Protein AF-A0A1F6CAI5-F1 (afdb_monomer)

Solvent-accessible surface area (backbone atoms only — not comparable to full-atom values): 6994 Å² total; per-residue (Å²): 135,86,79,76,79,81,73,55,70,71,58,50,54,49,51,54,50,49,53,54,53,66,64,15,57,20,74,94,40,40,41,35,57,65,57,55,15,63,77,67,76,50,54,56,68,58,48,53,52,45,56,50,52,43,43,75,73,68,45,68,63,50,77,36,92,53,90,67,44,22,34,22,21,60,71,47,73,67,50,45,51,52,51,53,54,51,51,52,53,50,50,55,51,51,52,51,51,51,55,48,46,74,74,36,69,59,54,62,55,54,72,67,53,75,75,81,76,77,79,129

Mean predicted aligned error: 7.99 Å

Nearest PDB structures (foldseek):
  8f8u-assembly1_B  TM=8.008E-01  e=7.780E-03  Klebsiella pneumoniae subsp. pneumoniae 1158
  8fi3-assembly1_A  TM=7.985E-01  e=1.617E-02  Klebsiella pneumoniae
  6hk6-assembly2_C  TM=6.442E-01  e=6.982E-02  Homo sapiens
  2r3s-assembly1_B  TM=5.124E-01  e=4.384E-02  Nostoc punctiforme PCC 73102
  2fbh-assembly1_A  TM=3.714E-01  e=1.324E-02  Pseudomonas aeruginosa

Secondary structure (DSSP, 8-state):
--PPPPPPHHHHHHHHHHHHHHT-BSGGG-B-HHHHHHHHT--HHHHHHHHHHHHHTT---EEESSSSPEEEB--SHHHHHHHHHHHHHHHHHHHHHHHHHHHSTHHHHHHTS-------

Radius of gyration: 20.32 Å; Cα contacts (8 Å, |Δi|>4): 102; chains: 1; bounding box: 55×31×60 Å

Foldseek 3Di:
DDDDPDDDPVVVLLVVLLVVQQVQEALVSFDALVRSCVVSVHDSVSNVVSVVVCVVVVFDWDADPDPVHHIGGYPDPVVVVVSVVVVVVVVVVVVVVVVCCVPDCVVVVVVPDDPDPDDD

Organism: Handelsmanbacteria sp. (strain RIFCSPLOWO2_12_FULL_64_10) (NCBI:txid1817868)

pLDDT: mean 87.62, std 14.14, range [44.88, 97.88]

InterPro domains:
  IPR013196 Helix-turn-helix, type 11 [PF08279] (25-71)
  IPR036388 Winged helix-like DNA-binding domain superfamily [G3DSA:1.10.10.10] (2-74)
  IPR036390 Winged helix DNA-binding domain superfamily [SSF46785] (15-72)

Sequence (120 aa):
MKRRPSMPAHEKTRARLEARVLGLKGRGRAMTGKEIAADLGVSLRQVGRAVRALRMKGIPIVSSSAEPRGYWVPRTAGEVRALCAGIQRRIRALSRVRSRCLRSEWLSRAAGQRPLRRKA

Structure (mmCIF, N/CA/C/O backbone):
data_AF-A0A1F6CAI5-F1
#
_entry.id   AF-A0A1F6CAI5-F1
#
loop_
_atom_site.group_PDB
_atom_site.id
_atom_site.type_symbol
_atom_site.label_atom_id
_atom_site.label_alt_id
_atom_site.label_comp_id
_atom_site.label_asym_id
_atom_site.label_entity_id
_atom_site.label_seq_id
_atom_site.pdbx_PDB_ins_code
_atom_site.Cartn_x
_atom_site.Cartn_y
_atom_site.Cartn_z
_atom_site.occupancy
_atom_site.B_iso_or_equiv
_atom_site.auth_seq_id
_atom_site.auth_comp_id
_atom_site.auth_asym_id
_atom_site.auth_atom_id
_atom_site.pdbx_PDB_model_num
ATOM 1 N N . MET A 1 1 ? -5.222 -21.368 35.186 1.00 55.81 1 MET A N 1
ATOM 2 C CA . MET A 1 1 ? -5.289 -20.306 34.148 1.00 55.81 1 MET A CA 1
ATOM 3 C C . MET A 1 1 ? -3.877 -19.904 33.726 1.00 55.81 1 MET A C 1
ATOM 5 O O . MET A 1 1 ? -3.178 -19.280 34.512 1.00 55.81 1 MET A O 1
ATOM 9 N N . LYS A 1 2 ? -3.414 -20.277 32.523 1.00 54.91 2 LYS A N 1
ATOM 10 C CA . LYS A 1 2 ? -2.098 -19.839 32.015 1.00 54.91 2 LYS A CA 1
ATOM 11 C C . LYS A 1 2 ? -2.215 -18.392 31.515 1.00 54.91 2 LYS A C 1
ATOM 13 O O . LYS A 1 2 ? -2.902 -18.146 30.526 1.00 54.91 2 LYS A O 1
ATOM 18 N N . ARG A 1 3 ? -1.585 -17.433 32.205 1.00 55.34 3 ARG A N 1
ATOM 19 C CA . ARG A 1 3 ? -1.458 -16.046 31.722 1.00 55.34 3 ARG A CA 1
ATOM 20 C C . ARG A 1 3 ? -0.705 -16.083 30.387 1.00 55.34 3 ARG A C 1
ATOM 22 O O . ARG A 1 3 ? 0.402 -16.611 30.335 1.00 55.34 3 ARG A O 1
ATOM 29 N N . ARG A 1 4 ? -1.305 -15.575 29.303 1.00 53.25 4 ARG A N 1
ATOM 30 C CA . ARG A 1 4 ? -0.580 -15.407 28.032 1.00 53.25 4 ARG A CA 1
ATOM 31 C C . ARG A 1 4 ? 0.615 -14.474 28.281 1.00 53.25 4 ARG A C 1
ATOM 33 O O . ARG A 1 4 ? 0.419 -13.453 28.944 1.00 53.25 4 ARG A O 1
ATOM 40 N N . PRO A 1 5 ? 1.819 -14.796 27.778 1.00 62.47 5 PRO A N 1
ATOM 41 C CA . PRO A 1 5 ? 2.963 -13.903 27.902 1.00 62.47 5 PRO A CA 1
ATOM 42 C C . PRO A 1 5 ? 2.622 -12.546 27.280 1.00 62.47 5 PRO A C 1
ATOM 44 O O . PRO A 1 5 ? 1.934 -12.466 26.257 1.00 62.47 5 PRO A O 1
ATOM 47 N N . SER A 1 6 ? 3.046 -11.469 27.940 1.00 75.31 6 SER A N 1
ATOM 48 C CA . SER A 1 6 ? 2.795 -10.117 27.459 1.00 75.31 6 SER A CA 1
ATOM 49 C C . SER A 1 6 ? 3.531 -9.913 26.134 1.00 75.31 6 SER A C 1
ATOM 51 O O . SER A 1 6 ? 4.720 -10.195 26.012 1.00 75.31 6 SER A O 1
ATOM 53 N N . MET A 1 7 ? 2.813 -9.452 25.107 1.00 73.25 7 MET A N 1
ATOM 54 C CA . MET A 1 7 ? 3.437 -9.190 23.811 1.00 73.25 7 MET A CA 1
ATOM 55 C C . MET A 1 7 ? 4.503 -8.092 23.942 1.00 73.25 7 MET A C 1
ATOM 57 O O . MET A 1 7 ? 4.214 -7.051 24.556 1.00 73.25 7 MET A O 1
ATOM 61 N N . PRO A 1 8 ? 5.689 -8.258 23.334 1.00 79.44 8 PRO A N 1
ATOM 62 C CA . PRO A 1 8 ? 6.697 -7.214 23.315 1.00 79.44 8 PRO A CA 1
ATOM 63 C C . PRO A 1 8 ? 6.169 -5.964 22.591 1.00 79.44 8 PRO A C 1
ATOM 65 O O . PRO A 1 8 ? 5.344 -6.040 21.676 1.00 79.44 8 PRO A O 1
ATOM 68 N N . ALA A 1 9 ? 6.622 -4.780 23.015 1.00 78.81 9 ALA A N 1
ATOM 69 C CA . ALA A 1 9 ? 6.046 -3.495 22.596 1.00 78.81 9 ALA A CA 1
ATOM 70 C C . ALA A 1 9 ? 6.008 -3.305 21.067 1.00 78.81 9 ALA A C 1
ATOM 72 O O . ALA A 1 9 ? 5.015 -2.826 20.521 1.00 78.81 9 ALA A O 1
ATOM 73 N N . HIS A 1 10 ? 7.048 -3.754 20.360 1.00 80.38 10 HIS A N 1
ATOM 74 C CA . HIS A 1 10 ? 7.122 -3.673 18.900 1.00 80.38 10 HIS A CA 1
ATOM 75 C C . HIS A 1 10 ? 6.045 -4.517 18.198 1.00 80.38 10 HIS A C 1
ATOM 77 O O . HIS A 1 10 ? 5.540 -4.131 17.141 1.00 80.38 10 HIS A O 1
ATOM 83 N N . GLU A 1 11 ? 5.659 -5.645 18.792 1.00 83.00 11 GLU A N 1
ATOM 84 C CA . GLU A 1 11 ? 4.635 -6.537 18.257 1.00 83.00 11 GLU A CA 1
ATOM 85 C C . GLU A 1 11 ? 3.231 -5.968 18.502 1.00 83.00 11 GLU A C 1
ATOM 87 O O . GLU A 1 11 ? 2.390 -6.000 17.604 1.00 83.00 11 GLU A O 1
ATOM 92 N N . LYS A 1 12 ? 3.009 -5.321 19.658 1.00 86.88 12 LYS A N 1
ATOM 93 C CA . LYS A 1 12 ? 1.776 -4.558 19.932 1.00 86.88 12 LYS A CA 1
ATOM 94 C C . LYS A 1 12 ? 1.586 -3.407 18.942 1.00 86.88 12 LYS A C 1
ATOM 96 O O . LYS A 1 12 ? 0.498 -3.251 18.388 1.00 86.88 12 LYS A O 1
ATOM 101 N N . THR A 1 13 ? 2.637 -2.625 18.685 1.00 90.25 13 THR A N 1
ATOM 102 C CA . THR A 1 13 ? 2.597 -1.525 17.707 1.00 90.25 13 THR A CA 1
ATOM 103 C C . THR A 1 13 ? 2.286 -2.042 16.307 1.00 90.25 13 THR A C 1
ATOM 105 O O . THR A 1 13 ? 1.441 -1.481 15.609 1.00 90.25 13 THR A O 1
ATOM 108 N N . ARG A 1 14 ? 2.916 -3.153 15.906 1.00 89.69 14 ARG A N 1
ATOM 109 C CA . ARG A 1 14 ? 2.633 -3.803 14.624 1.00 89.69 14 ARG A CA 1
ATOM 110 C C . ARG A 1 14 ? 1.178 -4.263 14.532 1.00 89.69 14 ARG A C 1
ATOM 112 O O . ARG A 1 14 ? 0.537 -3.978 13.526 1.00 89.69 14 ARG A O 1
ATOM 119 N N . ALA A 1 15 ? 0.656 -4.933 15.557 1.00 91.50 15 ALA A N 1
ATOM 120 C CA . ALA A 1 15 ? -0.721 -5.423 15.576 1.00 91.50 15 ALA A CA 1
ATOM 121 C C . ALA A 1 15 ? -1.742 -4.280 15.467 1.00 91.50 15 ALA A C 1
ATOM 123 O O . ALA A 1 15 ? -2.669 -4.365 14.663 1.00 91.50 15 ALA A O 1
ATOM 124 N N . ARG A 1 16 ? -1.535 -3.179 16.205 1.00 94.38 16 ARG A N 1
ATOM 125 C CA . ARG A 1 16 ? -2.371 -1.968 16.102 1.00 94.38 16 ARG A CA 1
ATOM 126 C C . ARG A 1 16 ? -2.366 -1.394 14.692 1.00 94.38 16 ARG A C 1
ATOM 128 O O . ARG A 1 16 ? -3.416 -1.048 14.161 1.00 94.38 16 ARG A O 1
ATOM 135 N N . LEU A 1 17 ? -1.192 -1.331 14.073 1.00 95.12 17 LEU A N 1
ATOM 136 C CA . LEU A 1 17 ? -1.066 -0.787 12.734 1.00 95.12 17 LEU A CA 1
ATOM 137 C C . LEU A 1 17 ? -1.672 -1.700 11.661 1.00 95.12 17 LEU A C 1
ATOM 139 O O . LEU A 1 17 ? -2.350 -1.211 10.760 1.00 95.12 17 LEU A O 1
ATOM 143 N N . GLU A 1 18 ? -1.481 -3.018 11.772 1.00 95.19 18 GLU A N 1
ATOM 144 C CA . GLU A 1 18 ? -2.151 -3.989 10.901 1.00 95.19 18 GLU A CA 1
ATOM 145 C C . GLU A 1 18 ? -3.678 -3.856 11.029 1.00 95.19 18 GLU A C 1
ATOM 147 O O . GLU A 1 18 ? -4.361 -3.690 10.018 1.00 95.19 18 GLU A O 1
ATOM 152 N N . ALA A 1 19 ? -4.209 -3.817 12.256 1.00 95.94 19 ALA A N 1
ATOM 153 C CA . ALA A 1 19 ? -5.637 -3.622 12.508 1.00 95.94 19 ALA A CA 1
ATOM 154 C C . ALA A 1 19 ? -6.159 -2.304 11.916 1.00 95.94 19 ALA A C 1
ATOM 156 O O . ALA A 1 19 ? -7.217 -2.284 11.284 1.00 95.94 19 ALA A O 1
ATOM 157 N N . ARG A 1 20 ? -5.394 -1.214 12.054 1.00 97.25 20 ARG A N 1
ATOM 158 C CA . ARG A 1 20 ? -5.780 0.093 11.518 1.00 97.25 20 ARG A CA 1
ATOM 159 C C . ARG A 1 20 ? -5.919 0.077 10.003 1.00 97.25 20 ARG A C 1
ATOM 161 O O . ARG A 1 20 ? -6.927 0.555 9.492 1.00 97.25 20 ARG A O 1
ATOM 168 N N . VAL A 1 21 ? -4.944 -0.504 9.299 1.00 96.44 21 VAL A N 1
ATOM 169 C CA . VAL A 1 21 ? -4.969 -0.636 7.833 1.00 96.44 21 VAL A CA 1
ATOM 170 C C . VAL A 1 21 ? -6.131 -1.524 7.384 1.00 96.44 21 VAL A C 1
ATOM 172 O O . VAL A 1 21 ? -6.824 -1.183 6.429 1.00 96.44 21 VAL A O 1
ATOM 175 N N . LEU A 1 22 ? -6.389 -2.631 8.086 1.00 96.69 22 LEU A N 1
ATOM 176 C CA . LEU A 1 22 ? -7.500 -3.539 7.771 1.00 96.69 22 LEU A CA 1
ATOM 177 C C . LEU A 1 22 ? -8.884 -2.912 7.994 1.00 96.69 22 LEU A C 1
ATOM 179 O O . LEU A 1 22 ? -9.860 -3.329 7.366 1.00 96.69 22 LEU A O 1
ATOM 183 N N . GLY A 1 23 ? -8.970 -1.900 8.859 1.00 96.56 23 GLY A N 1
ATOM 184 C CA . GLY A 1 23 ? -10.182 -1.114 9.087 1.00 96.56 23 GLY A CA 1
ATOM 185 C C . GLY A 1 23 ? -10.541 -0.154 7.946 1.00 96.56 23 GLY A C 1
ATOM 186 O O . GLY A 1 23 ? -11.685 0.293 7.875 1.00 96.56 23 GLY A O 1
ATOM 187 N N . LEU A 1 24 ? -9.615 0.145 7.027 1.00 96.56 24 LEU A N 1
ATOM 188 C CA . LEU A 1 24 ? -9.819 1.080 5.909 1.00 96.56 24 LEU A CA 1
ATOM 189 C C . LEU A 1 24 ? -10.611 0.428 4.762 1.00 96.56 24 LEU A C 1
ATOM 191 O O . LEU A 1 24 ? -10.106 0.282 3.652 1.00 96.56 24 LEU A O 1
ATOM 195 N N . LYS A 1 25 ? -11.833 -0.041 5.029 1.00 96.50 25 LYS A N 1
ATOM 196 C CA . LYS A 1 25 ? -12.626 -0.819 4.064 1.00 96.50 25 LYS A CA 1
ATOM 197 C C . LYS A 1 25 ? -13.354 0.073 3.053 1.00 96.50 25 LYS A C 1
ATOM 199 O O . LYS A 1 25 ? -14.239 0.846 3.415 1.00 96.50 25 LYS A O 1
ATOM 204 N N . GLY A 1 26 ? -13.056 -0.143 1.777 1.00 94.38 26 GLY A N 1
ATOM 205 C CA . GLY A 1 26 ? -13.631 0.547 0.6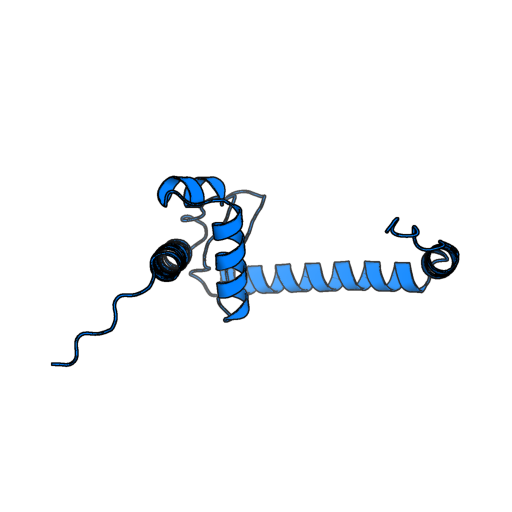26 1.00 94.38 26 GLY A CA 1
ATOM 206 C C . GLY A 1 26 ? -12.902 1.842 0.280 1.00 94.38 26 GLY A C 1
ATOM 207 O O . GLY A 1 26 ? -12.249 2.460 1.122 1.00 94.38 26 GLY A O 1
ATOM 208 N N . ARG A 1 27 ? -13.044 2.272 -0.978 1.00 93.25 27 ARG A N 1
ATOM 209 C CA . ARG A 1 27 ? -12.377 3.465 -1.524 1.00 93.25 27 ARG A CA 1
ATOM 210 C C . ARG A 1 27 ? -12.611 4.742 -0.700 1.00 93.25 27 ARG A C 1
ATOM 212 O O . ARG A 1 27 ? -11.685 5.521 -0.528 1.00 93.25 27 ARG A O 1
ATOM 219 N N . GLY A 1 28 ? -13.808 4.930 -0.141 1.00 94.56 28 GLY A N 1
ATOM 220 C CA . GLY A 1 28 ? -14.153 6.105 0.678 1.00 94.56 28 GLY A CA 1
ATOM 221 C C . GLY A 1 28 ? -13.515 6.151 2.075 1.00 94.56 28 GLY A C 1
ATOM 222 O O . GLY A 1 28 ? -13.714 7.118 2.799 1.00 94.56 28 GLY A O 1
ATOM 223 N N . ARG A 1 29 ? -12.772 5.114 2.482 1.00 96.19 29 ARG A N 1
ATOM 224 C CA . ARG A 1 29 ? -12.031 5.067 3.757 1.00 96.19 29 ARG A CA 1
ATOM 225 C C . ARG A 1 29 ? -10.519 5.188 3.553 1.00 96.19 29 ARG A C 1
ATOM 227 O O . ARG A 1 29 ? -9.760 4.807 4.440 1.00 96.19 29 ARG A O 1
ATOM 234 N N . ALA A 1 30 ? -10.079 5.647 2.382 1.00 97.06 30 ALA A N 1
ATOM 235 C CA . ALA A 1 30 ? -8.663 5.783 2.082 1.00 97.06 30 ALA A CA 1
ATOM 236 C C . ALA A 1 30 ? -7.966 6.731 3.065 1.00 97.06 30 ALA A C 1
ATOM 238 O O . ALA A 1 30 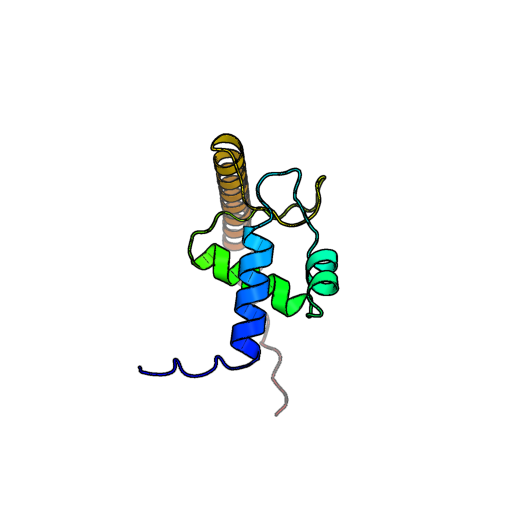? -8.491 7.788 3.401 1.00 97.06 30 ALA A O 1
ATOM 239 N N . MET A 1 31 ? -6.771 6.336 3.504 1.00 97.69 31 MET A N 1
ATOM 240 C CA . MET A 1 31 ? -5.883 7.185 4.296 1.00 97.69 31 MET A CA 1
ATOM 241 C C . MET A 1 31 ? -4.463 7.108 3.760 1.00 97.69 31 MET A C 1
ATOM 243 O O . MET A 1 31 ? -3.926 6.034 3.465 1.00 97.69 31 MET A O 1
ATOM 247 N N . THR A 1 32 ? -3.808 8.251 3.656 1.00 97.75 32 THR A N 1
ATOM 248 C CA . THR A 1 32 ? -2.392 8.350 3.339 1.00 97.75 32 THR A CA 1
ATOM 249 C C . THR A 1 32 ? -1.538 7.721 4.438 1.00 97.75 32 THR A C 1
ATOM 251 O O . THR A 1 32 ? -1.914 7.627 5.606 1.00 97.75 32 THR A O 1
ATOM 254 N N . GLY A 1 33 ? -0.316 7.321 4.080 1.00 97.00 33 GLY A N 1
ATOM 255 C CA . GLY A 1 33 ? 0.626 6.810 5.076 1.00 97.00 33 GLY A CA 1
ATOM 256 C C . GLY A 1 33 ? 0.956 7.831 6.168 1.00 97.00 33 GLY A C 1
ATOM 257 O O . GLY A 1 33 ? 1.220 7.424 7.292 1.00 97.00 33 GLY A O 1
ATOM 258 N N . LYS A 1 34 ? 0.920 9.134 5.849 1.00 97.19 34 LYS A N 1
ATOM 259 C CA . LYS A 1 34 ? 1.168 10.218 6.811 1.00 97.19 34 LYS A CA 1
ATOM 260 C C . LYS A 1 34 ? 0.057 10.301 7.851 1.00 97.19 34 LYS A C 1
ATOM 262 O O . LYS A 1 34 ? 0.367 10.374 9.032 1.00 97.19 34 LYS A O 1
ATOM 267 N N . GLU A 1 35 ? -1.199 10.206 7.425 1.00 97.69 35 GLU A N 1
ATOM 268 C CA . GLU A 1 35 ? -2.342 10.197 8.344 1.00 97.69 35 GLU A CA 1
ATOM 269 C C . GLU A 1 35 ? -2.307 8.967 9.254 1.00 97.69 35 GLU A C 1
ATOM 271 O O . GLU A 1 35 ? -2.432 9.107 10.462 1.00 97.69 35 GLU A O 1
ATOM 276 N N . ILE A 1 36 ? -2.034 7.772 8.710 1.00 97.56 36 ILE A N 1
ATOM 277 C CA . ILE A 1 36 ? -1.908 6.541 9.517 1.00 97.56 36 ILE A CA 1
ATOM 278 C C . ILE A 1 36 ? -0.743 6.643 10.516 1.00 97.56 36 ILE A C 1
ATOM 280 O O . ILE A 1 36 ? -0.846 6.172 11.647 1.00 97.56 36 ILE A O 1
ATOM 284 N N . ALA A 1 37 ? 0.383 7.226 10.094 1.00 97.44 37 ALA A N 1
ATOM 285 C CA . ALA A 1 37 ? 1.554 7.417 10.943 1.00 97.44 37 ALA A CA 1
ATOM 286 C C . ALA A 1 37 ? 1.263 8.360 12.118 1.00 97.44 37 ALA A C 1
ATOM 288 O O . ALA A 1 37 ? 1.599 8.027 13.254 1.00 97.44 37 ALA A O 1
ATOM 289 N N . ALA A 1 38 ? 0.613 9.493 11.842 1.00 97.38 38 ALA A N 1
ATOM 290 C CA . ALA A 1 38 ? 0.220 10.468 12.854 1.00 97.38 38 ALA A CA 1
ATOM 291 C C . ALA A 1 38 ? -0.810 9.887 13.836 1.00 97.38 38 ALA A C 1
ATOM 293 O O . ALA A 1 38 ? -0.604 9.965 15.042 1.00 97.38 38 ALA A O 1
ATOM 294 N N . ASP A 1 39 ? -1.849 9.224 13.321 1.00 95.56 39 ASP A N 1
ATOM 295 C CA . ASP A 1 39 ? -2.932 8.607 14.103 1.00 95.56 39 ASP A CA 1
ATOM 296 C C . ASP A 1 39 ? -2.427 7.567 15.119 1.00 95.56 39 ASP A C 1
ATOM 298 O O . ASP A 1 39 ? -2.986 7.403 16.198 1.00 95.56 39 ASP A O 1
ATOM 302 N N . LEU A 1 40 ? -1.337 6.865 14.794 1.00 95.06 40 LEU A N 1
ATOM 303 C CA . LEU A 1 40 ? -0.793 5.793 15.632 1.00 95.06 40 LEU A CA 1
ATOM 304 C C . LEU A 1 40 ? 0.516 6.150 16.347 1.00 95.06 40 LEU A C 1
ATOM 306 O O . LEU A 1 40 ? 1.049 5.300 17.064 1.00 95.06 40 LEU A O 1
ATOM 310 N N . GLY A 1 41 ? 1.059 7.354 16.143 1.00 95.88 41 GLY A N 1
ATOM 311 C CA . GLY A 1 41 ? 2.348 7.762 16.712 1.00 95.88 41 GLY A CA 1
ATOM 312 C C . GLY A 1 41 ? 3.525 6.903 16.233 1.00 95.88 41 GLY A C 1
ATOM 313 O O . GLY A 1 41 ? 4.382 6.512 17.023 1.00 95.88 41 GLY A O 1
ATOM 314 N N . VAL A 1 42 ? 3.559 6.553 14.943 1.00 96.00 42 VAL A N 1
ATOM 315 C CA . VAL A 1 42 ? 4.598 5.693 14.346 1.00 96.00 42 VAL A CA 1
ATOM 316 C C . VAL A 1 42 ? 5.268 6.350 13.144 1.00 96.00 42 VAL A C 1
ATOM 318 O O . VAL A 1 42 ? 4.766 7.299 12.555 1.00 96.00 42 VAL A O 1
ATOM 321 N N . SER A 1 43 ? 6.398 5.800 12.706 1.00 96.81 43 SER A N 1
ATOM 322 C CA . SER A 1 43 ? 7.072 6.260 11.489 1.00 96.81 43 SER A CA 1
ATOM 323 C C . SER A 1 43 ? 6.380 5.782 10.204 1.00 96.81 43 SER A C 1
ATOM 325 O O . SER A 1 43 ? 5.861 4.665 10.118 1.00 96.81 43 SER A O 1
ATOM 327 N N . LEU A 1 44 ? 6.509 6.564 9.127 1.00 96.56 44 LEU A N 1
ATOM 328 C CA . LEU A 1 44 ? 6.089 6.163 7.773 1.00 96.56 44 LEU A CA 1
ATOM 329 C C . LEU A 1 44 ? 6.704 4.831 7.319 1.00 96.56 44 LEU A C 1
ATOM 331 O O . LEU A 1 44 ? 6.069 4.039 6.619 1.00 96.56 44 LEU A O 1
ATOM 335 N N . ARG A 1 45 ? 7.943 4.558 7.739 1.00 96.19 45 ARG A N 1
ATOM 336 C CA . ARG A 1 45 ? 8.637 3.301 7.440 1.00 96.19 45 ARG A CA 1
ATOM 337 C C . ARG A 1 45 ? 7.931 2.103 8.075 1.00 96.19 45 ARG A C 1
ATOM 339 O O . ARG A 1 45 ? 7.862 1.045 7.447 1.00 96.19 45 ARG A O 1
ATOM 346 N N . GLN A 1 46 ? 7.406 2.253 9.292 1.00 96.19 46 GLN A N 1
ATOM 347 C CA . GLN A 1 46 ? 6.607 1.214 9.949 1.00 96.19 46 GLN A CA 1
ATOM 348 C C . GLN A 1 46 ? 5.287 0.983 9.208 1.00 96.19 46 GLN A C 1
ATOM 350 O O . GLN A 1 46 ? 4.955 -0.175 8.950 1.00 96.19 46 GLN A O 1
ATOM 355 N N . VAL A 1 47 ? 4.609 2.052 8.764 1.00 97.25 47 VAL A N 1
ATOM 356 C CA . VAL A 1 47 ? 3.396 1.945 7.931 1.00 97.25 47 VAL A CA 1
ATOM 357 C C . VAL A 1 47 ? 3.679 1.122 6.670 1.00 97.25 47 VAL A C 1
ATOM 359 O O . VAL A 1 47 ? 3.025 0.110 6.417 1.00 97.25 47 VAL A O 1
ATOM 362 N N . GLY A 1 48 ? 4.709 1.502 5.904 1.00 96.06 48 GLY A N 1
ATOM 363 C CA . GLY A 1 48 ? 5.068 0.815 4.660 1.00 96.06 48 GLY A CA 1
ATOM 364 C C . GLY A 1 48 ? 5.447 -0.656 4.865 1.00 96.06 48 GLY A C 1
ATOM 365 O O . GLY A 1 48 ? 5.048 -1.515 4.075 1.00 96.06 48 GLY A O 1
ATOM 366 N N . ARG A 1 49 ? 6.173 -0.973 5.946 1.00 95.56 49 ARG A N 1
ATOM 367 C CA . ARG A 1 49 ? 6.532 -2.357 6.297 1.00 95.56 49 ARG A CA 1
ATOM 368 C C . ARG A 1 49 ? 5.309 -3.218 6.584 1.00 95.56 49 ARG A C 1
ATOM 370 O O . ARG A 1 49 ? 5.246 -4.339 6.087 1.00 95.56 49 ARG A O 1
ATOM 377 N N . ALA A 1 50 ? 4.345 -2.712 7.342 1.00 95.88 50 ALA A N 1
ATOM 378 C CA . ALA A 1 50 ? 3.152 -3.484 7.662 1.00 95.88 50 ALA A CA 1
ATOM 379 C C . ALA A 1 50 ? 2.213 -3.637 6.462 1.00 95.88 50 ALA A C 1
ATOM 381 O O . ALA A 1 50 ? 1.740 -4.741 6.218 1.00 95.88 50 ALA A O 1
ATOM 382 N N . VAL A 1 51 ? 2.012 -2.586 5.656 1.00 96.44 51 VAL A N 1
ATOM 383 C CA . VAL A 1 51 ? 1.252 -2.695 4.395 1.00 96.44 51 VAL A CA 1
ATOM 384 C C . VAL A 1 51 ? 1.874 -3.760 3.490 1.00 96.44 51 VAL A C 1
ATOM 386 O O . VAL A 1 51 ? 1.165 -4.601 2.938 1.00 96.44 51 VAL A O 1
ATOM 389 N N . ARG A 1 52 ? 3.210 -3.773 3.366 1.00 95.88 52 ARG A N 1
ATOM 390 C CA . ARG A 1 52 ? 3.923 -4.823 2.627 1.00 95.88 52 ARG A CA 1
ATOM 391 C C . ARG A 1 52 ? 3.688 -6.200 3.246 1.00 95.88 52 ARG A C 1
ATOM 393 O O . ARG A 1 52 ? 3.373 -7.126 2.509 1.00 95.88 52 ARG A O 1
ATOM 400 N N . ALA A 1 53 ? 3.822 -6.340 4.563 1.00 94.75 53 ALA A N 1
ATOM 401 C CA . ALA A 1 53 ? 3.613 -7.612 5.250 1.00 94.75 53 ALA A CA 1
ATOM 402 C C . ALA A 1 53 ? 2.189 -8.155 5.041 1.00 94.75 53 ALA A C 1
ATOM 404 O O . ALA A 1 53 ? 2.033 -9.327 4.719 1.00 94.75 53 ALA A O 1
ATOM 405 N N . LEU A 1 54 ? 1.161 -7.309 5.149 1.00 95.88 54 LEU A N 1
ATOM 406 C CA . LEU A 1 54 ? -0.232 -7.688 4.896 1.00 95.88 54 LEU A CA 1
ATOM 407 C C . LEU A 1 54 ? -0.453 -8.130 3.444 1.00 95.88 54 LEU A C 1
ATOM 409 O O . LEU A 1 54 ? -1.082 -9.157 3.207 1.00 95.88 54 LEU A O 1
ATOM 413 N N . ARG A 1 55 ? 0.125 -7.419 2.467 1.00 95.56 55 ARG A N 1
ATOM 414 C CA . ARG A 1 55 ? 0.074 -7.838 1.056 1.00 95.56 55 ARG A CA 1
ATOM 415 C C . ARG A 1 55 ? 0.740 -9.192 0.823 1.00 95.56 55 ARG A C 1
ATOM 417 O O . ARG A 1 55 ? 0.202 -10.002 0.080 1.00 95.56 55 ARG A O 1
ATOM 424 N N . MET A 1 56 ? 1.875 -9.458 1.474 1.00 94.69 56 MET A N 1
ATOM 425 C CA . MET A 1 56 ? 2.546 -10.764 1.392 1.00 94.69 56 MET A CA 1
ATOM 426 C C . MET A 1 56 ? 1.721 -11.896 2.020 1.00 94.69 56 MET A C 1
ATOM 428 O O . MET A 1 56 ? 1.873 -13.040 1.614 1.00 94.69 56 MET A O 1
ATOM 432 N N . LYS A 1 57 ? 0.816 -11.582 2.957 1.00 95.44 57 LYS A N 1
ATOM 433 C CA . LYS A 1 57 ? -0.193 -12.518 3.485 1.00 95.44 57 LYS A CA 1
ATOM 434 C C . LYS A 1 57 ? -1.403 -12.697 2.546 1.00 95.44 57 LYS A C 1
ATOM 436 O O . LYS A 1 57 ? -2.368 -13.344 2.928 1.00 95.44 57 LYS A O 1
ATOM 441 N N . GLY A 1 58 ? -1.394 -12.096 1.353 1.00 94.44 58 GLY A N 1
ATOM 442 C CA . GLY A 1 58 ? -2.486 -12.185 0.379 1.00 94.44 58 GLY A CA 1
ATOM 443 C C . GLY A 1 58 ? -3.610 -11.163 0.571 1.00 94.44 58 GLY A C 1
ATOM 444 O O . GLY A 1 58 ? -4.621 -11.234 -0.122 1.00 94.44 58 GLY A O 1
ATOM 445 N N . ILE A 1 59 ? -3.459 -10.191 1.476 1.00 95.56 59 ILE A N 1
ATOM 446 C CA . ILE A 1 59 ? -4.510 -9.201 1.733 1.00 95.56 59 ILE A CA 1
ATOM 447 C C . ILE A 1 59 ? -4.491 -8.133 0.630 1.00 95.56 59 ILE A C 1
ATOM 449 O O . ILE A 1 59 ? -3.464 -7.467 0.438 1.00 95.56 59 ILE A O 1
ATOM 453 N N . PRO A 1 60 ? -5.613 -7.917 -0.084 1.00 95.06 60 PRO A N 1
ATOM 454 C CA . PRO A 1 60 ? -5.679 -6.912 -1.129 1.00 95.06 60 PRO A CA 1
ATOM 455 C C . PRO A 1 60 ? -5.691 -5.528 -0.481 1.00 95.06 60 PRO A C 1
ATOM 457 O O . PRO A 1 60 ? -6.681 -5.102 0.095 1.00 95.06 60 PRO A O 1
ATOM 460 N N . ILE A 1 61 ? -4.572 -4.814 -0.559 1.00 97.06 61 ILE A N 1
ATOM 461 C CA . ILE A 1 61 ? -4.482 -3.418 -0.116 1.00 97.06 61 ILE A CA 1
ATOM 462 C C . ILE A 1 61 ? -4.172 -2.575 -1.336 1.00 97.06 61 ILE A C 1
ATOM 464 O O . ILE A 1 61 ? -3.099 -2.722 -1.937 1.00 97.06 61 ILE A O 1
ATOM 468 N N . VAL A 1 62 ? -5.072 -1.665 -1.683 1.00 96.19 62 VAL A N 1
ATOM 469 C CA . VAL A 1 62 ? -4.826 -0.680 -2.731 1.00 96.19 62 VAL A CA 1
ATOM 470 C C . VAL A 1 62 ? -3.891 0.397 -2.194 1.00 96.19 62 VAL A C 1
ATOM 472 O O . VAL A 1 62 ? -3.906 0.731 -1.014 1.00 96.19 62 VAL A O 1
ATOM 475 N N . SER A 1 63 ? -3.021 0.902 -3.062 1.00 94.88 63 SER A N 1
ATOM 476 C CA . SER A 1 63 ? -2.258 2.121 -2.818 1.00 94.88 63 SER A CA 1
ATOM 477 C C . SER A 1 63 ? -2.411 2.997 -4.046 1.00 94.88 63 SER A C 1
ATOM 479 O O . SER A 1 63 ? -2.050 2.564 -5.142 1.00 94.88 63 SER A O 1
ATOM 481 N N . SER A 1 64 ? -2.969 4.188 -3.863 1.00 93.31 64 SER A N 1
ATOM 482 C CA . SER A 1 64 ? -3.179 5.150 -4.939 1.00 93.31 64 SER A CA 1
ATOM 483 C C . SER A 1 64 ? -2.481 6.465 -4.633 1.00 93.31 64 SER A C 1
ATOM 485 O O . SER A 1 64 ? -2.539 6.978 -3.515 1.00 93.31 64 SER A O 1
ATOM 487 N N . SER A 1 65 ? -1.817 7.014 -5.646 1.00 90.75 65 SER A N 1
ATOM 488 C CA . SER A 1 65 ? -1.359 8.404 -5.654 1.00 90.75 65 SER A CA 1
ATOM 489 C C . SER A 1 65 ? -2.423 9.367 -6.190 1.00 90.75 65 SER A C 1
ATOM 491 O O . SER A 1 65 ? -2.281 10.565 -5.984 1.00 90.75 65 SER A O 1
ATOM 493 N N . ALA A 1 66 ? -3.453 8.849 -6.866 1.00 89.56 66 ALA A N 1
ATOM 494 C CA . ALA A 1 66 ? -4.601 9.595 -7.380 1.00 89.56 66 ALA A 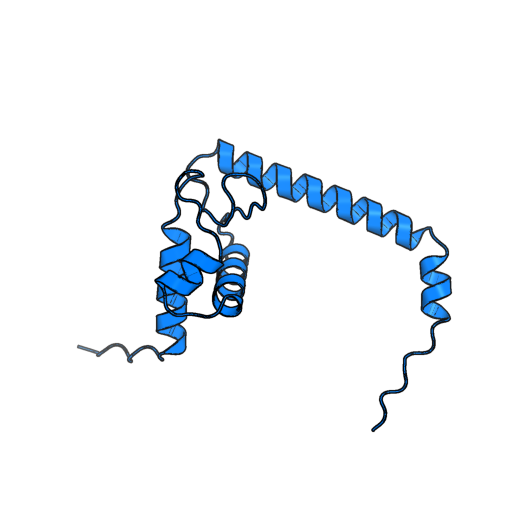CA 1
ATOM 495 C C . ALA A 1 66 ? -5.795 9.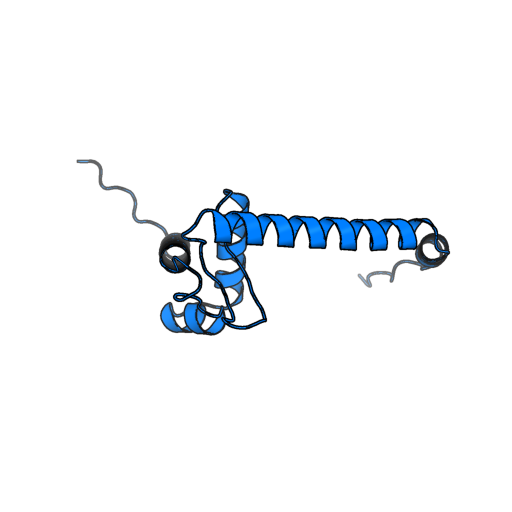514 -6.418 1.00 89.56 66 ALA A C 1
ATOM 497 O O . ALA A 1 66 ? -5.829 8.623 -5.567 1.00 89.56 66 ALA A O 1
ATOM 498 N N . GLU A 1 67 ? -6.778 10.395 -6.595 1.00 89.38 67 GLU A N 1
ATOM 499 C CA . GLU A 1 67 ? -7.908 10.533 -5.675 1.00 89.38 67 GLU A CA 1
ATOM 500 C C . GLU A 1 67 ? -8.830 9.285 -5.647 1.00 89.38 67 GLU A C 1
ATOM 502 O O . GLU A 1 67 ? -9.237 8.773 -6.701 1.00 89.38 67 GLU A O 1
ATOM 507 N N . PRO A 1 68 ? -9.191 8.760 -4.459 1.00 89.31 68 PRO A N 1
ATOM 508 C CA . PRO A 1 68 ? -8.695 9.144 -3.149 1.00 89.31 68 PRO A CA 1
ATOM 509 C C . PRO A 1 68 ? -7.297 8.591 -2.891 1.00 89.31 68 PRO A C 1
ATOM 511 O O . PRO A 1 68 ? -7.000 7.409 -3.118 1.00 89.31 68 PRO A O 1
ATOM 514 N N . ARG A 1 69 ? -6.422 9.483 -2.428 1.00 94.44 69 ARG A N 1
ATOM 515 C CA . ARG A 1 69 ? -5.013 9.180 -2.197 1.00 94.44 69 ARG A CA 1
ATOM 516 C C . ARG A 1 69 ? -4.844 8.308 -0.953 1.00 94.44 69 ARG A C 1
ATOM 518 O O . ARG A 1 69 ? -5.474 8.524 0.073 1.00 94.44 69 ARG A O 1
ATOM 525 N N . GLY A 1 70 ? -3.903 7.368 -1.010 1.00 96.56 70 GLY A N 1
ATOM 526 C CA . GLY A 1 70 ? -3.485 6.583 0.149 1.00 96.56 70 GLY A CA 1
ATOM 527 C C . GLY A 1 70 ? -3.797 5.098 0.034 1.00 96.56 70 GLY A C 1
ATOM 528 O O . GLY A 1 70 ? -3.719 4.520 -1.051 1.00 96.56 70 GLY A O 1
ATOM 529 N N . TYR A 1 71 ? -4.055 4.479 1.181 1.00 97.50 71 TYR A N 1
ATOM 530 C CA . TYR A 1 71 ? -4.257 3.050 1.355 1.00 97.50 71 TYR A CA 1
ATOM 531 C C . TYR A 1 71 ? -5.694 2.746 1.755 1.00 97.50 71 TYR A C 1
ATOM 533 O O . TYR A 1 71 ? -6.265 3.440 2.591 1.00 97.50 71 TYR A O 1
ATOM 541 N N . TRP A 1 72 ? -6.244 1.673 1.196 1.00 97.88 72 TRP A N 1
ATOM 542 C CA . TRP A 1 72 ? -7.507 1.083 1.632 1.00 97.88 72 TRP A CA 1
ATOM 543 C C . TRP A 1 72 ? -7.561 -0.397 1.252 1.00 97.88 72 TRP A C 1
ATOM 545 O O . TRP A 1 72 ? -6.828 -0.866 0.375 1.00 97.88 72 TRP A O 1
ATOM 555 N N . VAL A 1 73 ? -8.446 -1.134 1.908 1.00 97.62 73 VAL A N 1
ATOM 556 C CA . VAL A 1 73 ? -8.781 -2.521 1.587 1.00 97.62 73 VAL A CA 1
ATOM 557 C C . VAL A 1 73 ? -10.050 -2.512 0.732 1.00 97.62 73 VAL A C 1
ATOM 559 O O . VAL A 1 73 ? -11.039 -1.921 1.161 1.00 97.62 73 VAL A O 1
ATOM 562 N N . PRO A 1 74 ? -10.076 -3.132 -0.460 1.00 96.94 74 PRO A N 1
ATOM 563 C CA . PRO A 1 74 ? -11.293 -3.290 -1.249 1.00 96.94 74 PRO A CA 1
ATOM 564 C C . PRO A 1 74 ? -12.444 -3.882 -0.429 1.00 96.94 74 PRO A C 1
ATOM 566 O O . PRO A 1 74 ? -12.261 -4.840 0.321 1.00 96.94 74 PRO A O 1
ATOM 569 N N . ARG A 1 75 ? -13.638 -3.319 -0.594 1.00 96.75 75 ARG A N 1
ATOM 570 C CA . ARG A 1 75 ? -14.893 -3.797 -0.008 1.00 96.75 75 ARG A CA 1
ATOM 571 C C . ARG A 1 75 ? -15.727 -4.591 -1.012 1.00 96.75 75 ARG A C 1
ATOM 573 O O . ARG A 1 75 ? -16.512 -5.434 -0.592 1.00 96.75 75 ARG A O 1
ATOM 580 N N . THR A 1 76 ? -15.577 -4.334 -2.313 1.00 96.06 76 THR A N 1
ATOM 581 C CA . THR A 1 76 ? -16.369 -5.000 -3.362 1.00 96.06 76 THR A CA 1
ATOM 582 C C . THR A 1 76 ? -15.509 -5.855 -4.291 1.00 96.06 76 THR A C 1
ATOM 584 O O . THR A 1 76 ? -14.324 -5.588 -4.501 1.00 96.06 76 THR A O 1
ATOM 587 N N . ALA A 1 77 ? -16.124 -6.861 -4.923 1.00 95.06 77 ALA A N 1
ATOM 588 C CA . ALA A 1 77 ? -15.462 -7.666 -5.950 1.00 95.06 77 ALA A CA 1
ATOM 589 C C . ALA A 1 77 ? -14.968 -6.812 -7.134 1.00 95.06 77 ALA A C 1
ATOM 591 O O . ALA A 1 77 ? -13.917 -7.095 -7.705 1.00 95.06 77 ALA A O 1
ATOM 592 N N . GLY A 1 78 ? -15.691 -5.740 -7.478 1.00 94.94 78 GLY A N 1
ATOM 593 C CA . GLY A 1 78 ? -15.276 -4.784 -8.507 1.00 94.94 78 GLY A CA 1
ATOM 594 C C . GLY A 1 78 ? -13.970 -4.070 -8.152 1.00 94.94 78 GLY A C 1
ATOM 595 O O . GLY A 1 78 ? -13.062 -4.002 -8.978 1.00 94.94 78 GLY A O 1
ATOM 596 N N . GLU A 1 79 ? -13.826 -3.614 -6.905 1.00 94.31 79 GLU A N 1
ATOM 597 C CA . GLU A 1 79 ? -12.587 -2.991 -6.421 1.00 94.31 79 GLU A CA 1
ATOM 598 C C . GLU A 1 79 ? -11.411 -3.985 -6.399 1.00 94.31 79 GLU A C 1
ATOM 600 O O . GLU A 1 79 ? -10.291 -3.621 -6.765 1.00 94.31 79 GLU A O 1
ATOM 605 N N . VAL A 1 80 ? -11.657 -5.252 -6.038 1.00 96.00 80 VAL A N 1
ATOM 606 C CA . VAL A 1 80 ? -10.634 -6.313 -6.107 1.00 96.00 80 VAL A CA 1
ATOM 607 C C . VAL A 1 80 ? -10.191 -6.548 -7.553 1.00 96.00 80 VAL A C 1
ATOM 609 O O . VAL A 1 80 ? -8.994 -6.531 -7.840 1.00 96.00 80 VAL A O 1
ATOM 612 N N . ARG A 1 81 ? -11.136 -6.695 -8.493 1.00 96.00 81 ARG A N 1
ATOM 613 C CA . ARG A 1 81 ? -10.825 -6.858 -9.925 1.00 96.00 81 ARG A CA 1
ATOM 614 C C . ARG A 1 81 ? -10.042 -5.664 -10.470 1.00 96.00 81 ARG A C 1
ATOM 616 O O . ARG A 1 81 ? -9.070 -5.860 -11.198 1.00 96.00 81 ARG A O 1
ATOM 623 N N . ALA A 1 82 ? -10.413 -4.442 -10.085 1.00 93.69 82 ALA A N 1
ATOM 624 C CA . ALA A 1 82 ? -9.701 -3.228 -10.478 1.00 93.69 82 ALA A CA 1
ATOM 625 C C . ALA A 1 82 ? -8.247 -3.221 -9.971 1.00 93.69 82 ALA A C 1
ATOM 627 O O . ALA A 1 82 ? -7.331 -2.900 -10.739 1.00 93.69 82 ALA A O 1
ATOM 628 N N . LEU A 1 83 ? -8.016 -3.635 -8.718 1.00 94.62 83 LEU A N 1
ATOM 629 C CA . LEU A 1 83 ? -6.672 -3.808 -8.160 1.00 94.62 83 LEU A CA 1
ATOM 630 C C . LEU A 1 83 ? -5.865 -4.843 -8.959 1.00 94.62 83 LEU A C 1
ATOM 632 O O . LEU A 1 83 ? -4.756 -4.537 -9.403 1.00 94.62 83 LEU A O 1
ATOM 636 N N . CYS A 1 84 ? -6.421 -6.034 -9.195 1.00 94.62 84 CYS A N 1
ATOM 637 C CA . CYS A 1 84 ? -5.766 -7.093 -9.971 1.00 94.62 84 CYS A CA 1
ATOM 638 C C . CYS A 1 84 ? -5.425 -6.635 -11.397 1.00 94.62 84 CYS A C 1
ATOM 640 O O . CYS A 1 84 ? -4.301 -6.836 -11.860 1.00 94.62 84 CYS A O 1
ATOM 642 N N . ALA A 1 85 ? -6.345 -5.944 -12.076 1.00 95.00 85 ALA A N 1
ATOM 643 C CA . ALA A 1 85 ? -6.102 -5.376 -13.400 1.00 95.00 85 ALA A CA 1
ATOM 644 C C . ALA A 1 85 ? -4.985 -4.315 -13.383 1.00 95.00 85 ALA A C 1
ATOM 646 O O . ALA A 1 85 ? -4.182 -4.229 -14.315 1.00 95.00 85 ALA A O 1
ATOM 647 N N . GLY A 1 86 ? -4.902 -3.500 -12.326 1.00 93.19 86 GLY A N 1
ATOM 648 C CA . GLY A 1 86 ? -3.796 -2.563 -12.108 1.00 93.19 86 GLY A CA 1
ATOM 649 C C . GLY A 1 86 ? -2.447 -3.270 -11.946 1.00 93.19 86 GLY A C 1
ATOM 650 O O . GLY A 1 86 ? -1.473 -2.903 -12.609 1.00 93.19 86 GLY A O 1
ATOM 651 N N . ILE A 1 87 ? -2.401 -4.324 -11.126 1.00 93.12 87 ILE A N 1
ATOM 652 C CA . ILE A 1 87 ? -1.202 -5.152 -10.926 1.00 93.12 87 ILE A CA 1
ATOM 653 C C . ILE A 1 87 ? -0.764 -5.780 -12.253 1.00 93.12 87 ILE A C 1
ATOM 655 O O . ILE A 1 87 ? 0.399 -5.650 -12.632 1.00 93.12 87 ILE A O 1
ATOM 659 N N . GLN A 1 88 ? -1.695 -6.368 -13.007 1.00 96.56 88 GLN A N 1
ATOM 660 C CA . GLN A 1 88 ? -1.392 -7.002 -14.290 1.00 96.56 88 GLN A CA 1
ATOM 661 C C . GLN A 1 88 ? -0.843 -6.005 -15.316 1.00 96.56 88 GLN A C 1
ATOM 663 O O . GLN A 1 88 ? 0.123 -6.299 -16.024 1.00 96.56 88 GLN A O 1
ATOM 668 N N . ARG A 1 89 ? -1.405 -4.790 -15.370 1.00 95.00 89 ARG A N 1
ATOM 669 C CA . ARG A 1 89 ? -0.867 -3.702 -16.202 1.00 95.00 89 ARG A CA 1
ATOM 670 C C . ARG A 1 89 ? 0.567 -3.349 -15.810 1.00 95.00 89 ARG A C 1
ATOM 672 O O . ARG A 1 89 ? 1.413 -3.202 -16.691 1.00 95.00 89 ARG A O 1
ATOM 679 N N . ARG A 1 90 ? 0.861 -3.270 -14.508 1.00 93.81 90 ARG A N 1
ATOM 680 C CA . ARG A 1 90 ? 2.210 -2.972 -14.008 1.00 93.81 90 ARG A CA 1
ATOM 681 C C . ARG A 1 90 ? 3.204 -4.089 -14.323 1.00 93.81 90 ARG A C 1
ATOM 683 O O . ARG A 1 90 ? 4.313 -3.783 -14.750 1.00 93.81 90 ARG A O 1
ATOM 690 N N . ILE A 1 91 ? 2.800 -5.353 -14.188 1.00 96.56 91 ILE A N 1
ATOM 691 C CA . ILE A 1 91 ? 3.613 -6.509 -14.592 1.00 96.56 91 ILE A CA 1
ATOM 692 C C . ILE A 1 91 ? 3.957 -6.406 -16.080 1.00 96.56 91 ILE A C 1
ATOM 694 O O . ILE A 1 91 ? 5.133 -6.406 -16.428 1.00 96.56 91 ILE A O 1
ATOM 698 N N . ARG A 1 92 ? 2.959 -6.210 -16.953 1.00 96.94 92 ARG A N 1
ATOM 699 C CA . ARG A 1 92 ? 3.183 -6.065 -18.404 1.00 96.94 92 ARG A CA 1
ATOM 700 C C . ARG A 1 92 ? 4.125 -4.906 -18.738 1.00 96.94 92 ARG A C 1
ATOM 702 O O . ARG A 1 92 ? 4.996 -5.058 -19.591 1.00 96.94 92 ARG A O 1
ATOM 709 N N . ALA A 1 93 ? 3.968 -3.759 -18.076 1.00 95.81 93 ALA A N 1
ATOM 710 C CA . ALA A 1 93 ? 4.853 -2.612 -18.269 1.00 95.81 93 ALA A CA 1
ATOM 711 C C . ALA A 1 93 ? 6.304 -2.943 -17.880 1.00 95.81 93 ALA A C 1
ATOM 713 O O . ALA A 1 93 ? 7.218 -2.699 -18.667 1.00 95.81 93 ALA A O 1
ATOM 714 N N . LEU A 1 94 ? 6.512 -3.565 -16.715 1.00 96.06 94 LEU A N 1
ATOM 715 C CA . LEU A 1 94 ? 7.837 -3.993 -16.257 1.00 96.06 94 LEU A CA 1
ATOM 716 C C . LEU A 1 94 ? 8.453 -5.057 -17.176 1.00 96.06 94 LEU A C 1
ATOM 718 O O . LEU A 1 94 ? 9.640 -4.973 -17.486 1.00 96.06 94 LEU A O 1
ATOM 722 N N . SER A 1 95 ? 7.661 -6.006 -17.680 1.00 95.94 95 SER A N 1
ATOM 723 C CA . SER A 1 95 ? 8.121 -6.993 -18.664 1.00 95.94 95 SER A CA 1
ATOM 724 C C . SER A 1 95 ? 8.624 -6.329 -19.947 1.00 95.94 95 SER A C 1
ATOM 726 O O . SER A 1 95 ? 9.678 -6.708 -20.449 1.00 95.94 95 SER A O 1
ATOM 728 N N . ARG A 1 96 ? 7.933 -5.296 -20.452 1.00 94.75 96 ARG A N 1
ATOM 729 C CA . ARG A 1 96 ? 8.387 -4.538 -21.634 1.00 94.75 96 ARG A CA 1
ATOM 730 C C . ARG A 1 96 ? 9.709 -3.819 -21.382 1.00 94.75 96 ARG A C 1
ATOM 732 O O . ARG A 1 96 ? 10.576 -3.841 -22.253 1.00 94.75 96 ARG A O 1
ATOM 739 N N . VAL A 1 97 ? 9.866 -3.202 -20.207 1.00 93.00 97 VAL A N 1
ATOM 740 C CA . VAL A 1 97 ? 11.131 -2.565 -19.804 1.00 93.00 97 VAL A CA 1
ATOM 741 C C . VAL A 1 97 ? 12.248 -3.604 -19.773 1.00 93.00 97 VAL A C 1
ATOM 743 O O . VAL A 1 97 ? 13.256 -3.412 -20.446 1.00 93.00 97 VAL A O 1
ATOM 746 N N . ARG A 1 98 ? 12.034 -4.747 -19.103 1.00 92.25 98 ARG A N 1
ATOM 747 C CA . ARG A 1 98 ? 12.990 -5.865 -19.080 1.00 92.25 98 ARG A CA 1
ATOM 748 C C . ARG A 1 98 ? 13.399 -6.280 -20.494 1.00 92.25 98 ARG A C 1
ATOM 750 O O . ARG A 1 98 ? 14.588 -6.339 -20.778 1.00 92.25 98 ARG A O 1
ATOM 757 N N . SER A 1 99 ? 12.443 -6.540 -21.387 1.00 89.94 99 SER A N 1
ATOM 758 C CA . SER A 1 99 ? 12.745 -6.955 -22.764 1.00 89.94 99 SER A CA 1
ATOM 759 C C . SER A 1 99 ? 13.562 -5.917 -23.534 1.00 89.94 99 SER A C 1
ATOM 761 O O . SER A 1 99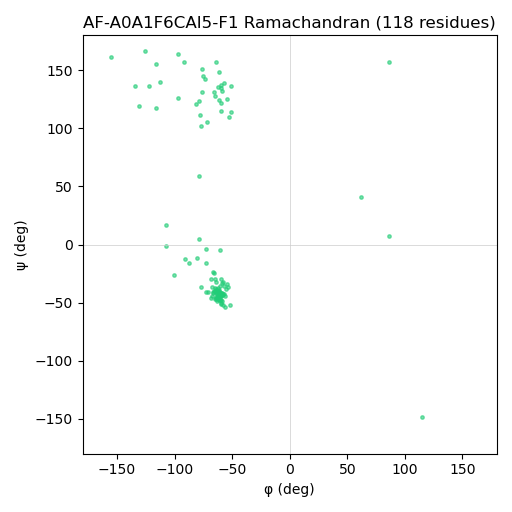 ? 14.414 -6.293 -24.330 1.00 89.94 99 SER A O 1
ATOM 763 N N . ARG A 1 100 ? 13.325 -4.618 -23.309 1.00 88.31 100 ARG A N 1
ATOM 764 C CA . ARG A 1 100 ? 14.133 -3.553 -23.920 1.00 88.31 100 ARG 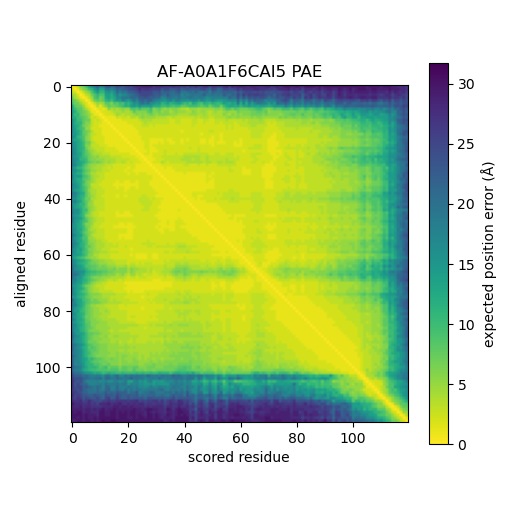A CA 1
ATOM 765 C C . ARG A 1 100 ? 15.549 -3.534 -23.359 1.00 88.31 100 ARG A C 1
ATOM 767 O O . ARG A 1 100 ? 16.476 -3.509 -24.153 1.00 88.31 100 ARG A O 1
ATOM 774 N N . CYS A 1 101 ? 15.715 -3.625 -22.038 1.00 87.81 101 CYS A N 1
ATOM 775 C CA . CYS A 1 101 ? 17.036 -3.696 -21.409 1.00 87.81 101 CYS A CA 1
ATOM 776 C C . CYS A 1 101 ? 17.855 -4.883 -21.933 1.00 87.81 101 CYS A C 1
ATOM 778 O O . CYS A 1 101 ? 19.029 -4.717 -22.242 1.00 87.81 101 CYS A O 1
ATOM 780 N N . LEU A 1 102 ? 17.228 -6.055 -22.089 1.00 84.69 102 LEU A N 1
ATOM 781 C CA . LEU A 1 102 ? 17.902 -7.259 -22.586 1.00 84.69 102 LEU A CA 1
ATOM 782 C C . LEU A 1 102 ? 18.308 -7.177 -24.065 1.00 84.69 102 LEU A C 1
ATOM 784 O O . LEU A 1 102 ? 19.275 -7.813 -24.459 1.00 84.69 102 LEU A O 1
ATOM 788 N N . ARG A 1 103 ? 17.568 -6.422 -24.886 1.00 81.31 103 ARG A N 1
ATOM 789 C CA . ARG A 1 103 ? 17.877 -6.230 -26.316 1.00 81.31 103 ARG A CA 1
ATOM 790 C C . ARG A 1 103 ? 18.770 -5.026 -26.597 1.00 81.31 103 ARG A C 1
ATOM 792 O O . ARG A 1 103 ? 19.215 -4.848 -27.721 1.00 81.31 103 ARG A O 1
ATOM 799 N N . SER A 1 104 ? 18.959 -4.161 -25.612 1.00 73.50 104 SER A N 1
ATOM 800 C CA . SER A 1 104 ? 19.763 -2.954 -25.752 1.00 73.50 104 SER A CA 1
ATOM 801 C C . SER A 1 104 ? 21.215 -3.195 -25.362 1.00 73.50 104 SER A C 1
ATOM 803 O O . SER A 1 104 ? 21.503 -4.012 -24.488 1.00 73.50 104 SER A O 1
ATOM 805 N N . GLU A 1 105 ? 22.107 -2.356 -25.881 1.00 71.00 105 GLU A N 1
ATOM 806 C CA . GLU A 1 105 ? 23.518 -2.289 -25.479 1.00 71.00 105 GLU A CA 1
ATOM 807 C C . GLU A 1 105 ? 23.728 -1.930 -23.996 1.00 71.00 105 GLU A C 1
ATOM 809 O O . GLU A 1 105 ? 24.859 -1.936 -23.517 1.00 71.00 105 GLU A O 1
ATOM 814 N N . TRP A 1 106 ? 22.666 -1.626 -23.236 1.00 73.12 106 TRP A N 1
ATOM 815 C CA . TRP A 1 106 ? 22.750 -1.379 -21.794 1.00 73.12 106 TRP A CA 1
ATOM 816 C C . TRP A 1 106 ? 23.361 -2.552 -21.025 1.00 73.12 106 TRP A C 1
ATOM 818 O O . TRP A 1 106 ? 24.098 -2.307 -20.074 1.00 73.12 106 TRP A O 1
ATOM 828 N N . LEU A 1 107 ? 23.104 -3.802 -21.432 1.00 68.38 107 LEU A N 1
ATOM 829 C CA . LEU A 1 107 ? 23.758 -4.965 -20.821 1.00 68.38 107 LEU A CA 1
ATOM 830 C C . LEU A 1 107 ? 25.273 -4.944 -21.059 1.00 68.38 107 LEU A C 1
ATOM 832 O O . LEU A 1 107 ? 26.042 -5.095 -20.113 1.00 68.38 107 LEU A O 1
ATOM 836 N N . SER A 1 108 ? 25.696 -4.686 -22.297 1.00 67.50 108 SER A N 1
ATOM 837 C CA . SER A 1 108 ? 27.110 -4.597 -22.674 1.00 67.50 108 SER A CA 1
ATOM 838 C C . SER A 1 108 ? 27.811 -3.419 -21.985 1.00 67.50 108 SER A C 1
ATOM 840 O O . SER A 1 108 ? 28.920 -3.558 -21.475 1.00 67.50 108 SER A O 1
ATOM 842 N N . ARG A 1 109 ? 27.136 -2.267 -21.880 1.00 68.50 109 ARG A N 1
ATOM 843 C CA . ARG A 1 109 ? 27.623 -1.081 -21.157 1.00 68.50 109 ARG A CA 1
ATOM 844 C C . ARG A 1 109 ? 27.743 -1.317 -19.652 1.00 68.50 109 ARG A C 1
ATOM 846 O O . ARG A 1 109 ? 28.715 -0.867 -19.057 1.00 68.50 109 ARG A O 1
ATOM 853 N N . ALA A 1 110 ? 26.788 -2.018 -19.040 1.00 71.06 110 ALA A N 1
ATOM 854 C CA . ALA A 1 110 ? 26.849 -2.372 -17.623 1.00 71.06 110 ALA A CA 1
ATOM 855 C C . ALA A 1 110 ? 27.975 -3.378 -17.332 1.00 71.06 110 ALA A C 1
ATOM 857 O O . ALA A 1 110 ? 28.645 -3.249 -16.313 1.00 71.06 110 ALA A O 1
ATOM 858 N N . ALA A 1 111 ? 28.237 -4.327 -18.239 1.00 67.12 111 ALA A N 1
ATOM 859 C CA . ALA A 1 111 ? 29.361 -5.261 -18.119 1.00 67.12 1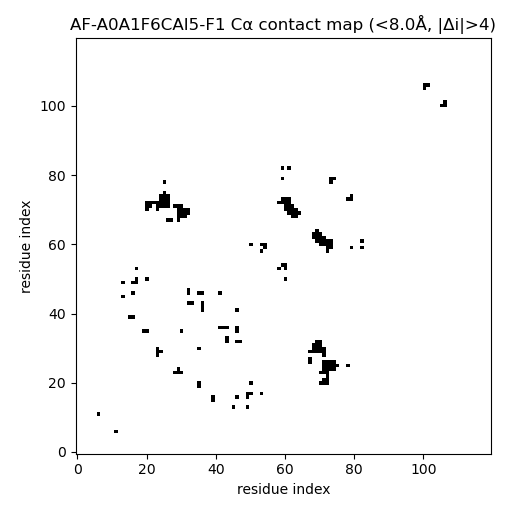11 ALA A CA 1
ATOM 860 C 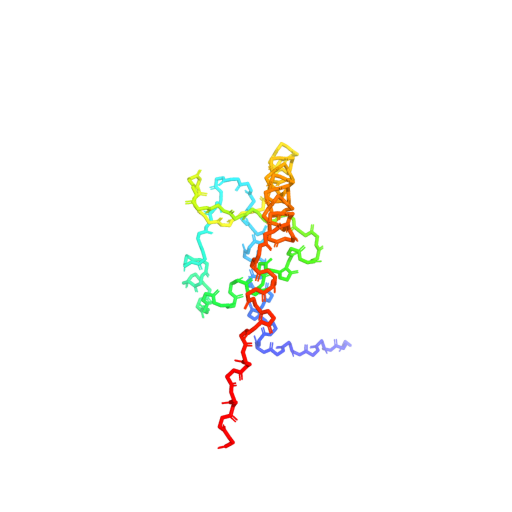C . ALA A 1 111 ? 30.734 -4.560 -18.190 1.00 67.12 111 ALA A C 1
ATOM 862 O O . ALA A 1 111 ? 31.688 -5.014 -17.563 1.00 67.12 111 ALA A O 1
ATOM 863 N N . GLY A 1 112 ? 30.829 -3.431 -18.904 1.00 67.31 112 GLY A N 1
ATOM 864 C CA . GLY A 1 112 ? 32.028 -2.585 -18.953 1.00 67.31 112 GLY A CA 1
ATOM 865 C C . GLY A 1 112 ? 32.198 -1.628 -17.762 1.00 67.31 112 GLY A C 1
ATOM 866 O O . GLY A 1 112 ? 33.272 -1.047 -17.593 1.00 67.31 112 GLY A O 1
ATOM 867 N N . GLN A 1 113 ? 31.179 -1.451 -16.913 1.00 62.41 113 GLN A N 1
ATOM 868 C CA . GLN A 1 113 ? 31.296 -0.629 -15.707 1.00 62.41 113 GLN A CA 1
ATOM 869 C C . GLN A 1 113 ? 32.059 -1.408 -14.630 1.00 62.41 113 GLN A C 1
ATOM 871 O O . GLN A 1 113 ? 31.509 -2.279 -13.956 1.00 62.41 113 GLN A O 1
ATOM 876 N N . ARG A 1 114 ? 33.347 -1.080 -14.449 1.00 51.47 114 ARG A N 1
ATOM 877 C CA . ARG A 1 114 ? 34.147 -1.577 -13.320 1.00 51.47 114 ARG A CA 1
ATOM 878 C C . ARG A 1 114 ? 33.418 -1.247 -12.008 1.00 51.47 114 ARG A C 1
ATOM 880 O O . ARG A 1 114 ? 33.116 -0.073 -11.781 1.00 51.47 114 ARG A O 1
ATOM 887 N N . PRO A 1 115 ? 33.150 -2.233 -11.132 1.00 57.66 115 PRO A N 1
ATOM 888 C CA . PRO A 1 115 ? 32.496 -1.960 -9.863 1.00 57.66 115 PRO A CA 1
ATOM 889 C C . PRO A 1 115 ? 33.346 -0.968 -9.068 1.00 57.66 115 PRO A C 1
ATOM 891 O O . PRO A 1 115 ? 34.564 -1.132 -8.956 1.00 57.66 115 PRO A O 1
ATOM 894 N N . LEU A 1 116 ? 32.698 0.072 -8.535 1.00 56.28 116 LEU A N 1
ATOM 895 C CA . LEU A 1 116 ? 33.324 1.029 -7.629 1.00 56.28 116 LEU A CA 1
ATOM 896 C C . LEU A 1 116 ? 33.979 0.237 -6.495 1.00 56.28 116 LEU A C 1
ATOM 898 O O . LEU A 1 11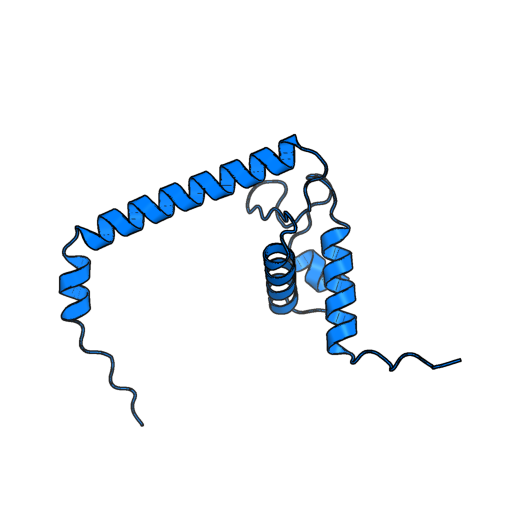6 ? 33.285 -0.375 -5.679 1.00 56.28 116 LEU A O 1
ATOM 902 N N . ARG A 1 117 ? 35.319 0.210 -6.480 1.00 48.66 117 ARG A N 1
ATOM 903 C CA . ARG A 1 117 ? 36.103 -0.380 -5.393 1.00 48.66 117 ARG A CA 1
ATOM 904 C C . ARG A 1 117 ? 35.587 0.221 -4.089 1.00 48.66 117 ARG A C 1
ATOM 906 O O . ARG A 1 117 ? 35.726 1.423 -3.868 1.00 48.66 117 ARG A O 1
ATOM 913 N N . ARG A 1 118 ? 34.984 -0.607 -3.231 1.00 44.88 118 ARG A N 1
ATOM 914 C CA . ARG A 1 118 ? 34.757 -0.233 -1.835 1.00 44.88 118 ARG A CA 1
ATOM 915 C C . ARG A 1 118 ? 36.136 0.034 -1.237 1.00 44.88 118 ARG A C 1
ATOM 917 O O . ARG A 1 118 ? 36.961 -0.875 -1.206 1.00 44.88 118 ARG A O 1
ATOM 924 N N . LYS A 1 119 ? 36.403 1.282 -0.844 1.00 46.62 119 LYS A N 1
ATOM 925 C CA . LYS A 1 119 ? 37.530 1.578 0.042 1.00 46.62 119 LYS A CA 1
ATOM 926 C C . LYS A 1 119 ? 37.261 0.831 1.352 1.00 46.62 119 LYS A C 1
ATOM 928 O O . LYS A 1 119 ? 36.147 0.926 1.870 1.00 46.62 119 LYS A O 1
ATOM 933 N N . ALA A 1 120 ? 38.233 0.010 1.742 1.00 52.28 120 ALA A N 1
ATOM 934 C CA . ALA A 1 120 ? 38.296 -0.643 3.042 1.00 52.28 120 ALA A CA 1
ATOM 935 C C . ALA A 1 120 ? 38.411 0.405 4.151 1.00 52.28 120 ALA A C 1
ATOM 937 O O . ALA A 1 120 ? 38.973 1.488 3.857 1.00 52.28 120 ALA A O 1
#

=== Feature glossary ===
Feature key, reading from the visual/contextual features back to the raw sequence:

Rendered structure images. Structure images are PyMOL renders from six orthogonal camera directions. Cartoon representation draws helices as coils and strands as arrows; sticks shows the backbone as bonds; surface shows the solvent-excluded envelope. Rainbow coloring maps sequence position to hue (blue→red, N→C); chain coloring assigns a distinct color per polypeptide.

Contact-map, Ramachandran, and PAE plots. Three diagnostic plots accompany the record. The Cα contact map visualizes the tertiary structure as a 2D adjacency matrix (8 Å cutoff, sequence-local contacts suppressed). The Ramachandran plot shows the distribution of backbone (φ, ψ) torsions, with points in the α and β basins reflecting secondary structure content. The PAE plot shows AlphaFold's inter-residue confidence as a color matrix.

InterPro / GO / CATH / organism. The annotation block draws on four external resources. InterPro: which protein families and domains the sequence belongs to. GO: standardized terms for what the protein does, what process it participates in, and where in the cell it acts. CATH: which structural fold it has in the CATH hierarchy. Organism: the species of origin.

Nearest PDB structures. Structural nearest neighbors (via Foldseek easy-search vs the PDB). Reported per hit: target PDB id, E-value, and alignment TM-score. A TM-score above ~0.5 is the conventional threshold for 'same fold'.

Predicted aligned error. Predicted aligned error is AlphaFold's pairwise confidence. Unlike pLDDT (per-residue), PAE is per-residue-pair and captures whether two parts of the structure are correctly placed relative to each other. Units are ångströms of expected positional error.

Solvent-accessible surface area. SASA measures how much of the protein is reachable by solvent. It is computed by rolling a water-sized probe over the atomic surface and summing the exposed area (Å²). Per-residue SASA distinguishes core (buried, low SASA) from surface (exposed, high SASA) residues; total SASA is a whole-molecule size measure.

B-factor. Crystallographic B-factors measure how much each atom's electron density is smeared out, in Å². They rise in mobile loops and surface residues and fall in the buried interior. In AlphaFold models this column is repurposed to hold pLDDT instead.

pLDDT. For AlphaFold models, the B-factor field carries pLDDT — the model's own estimate of local accuracy on a 0–100 scale. Regions with pLDDT<50 should be treated as essentially unmodeled; they often correspond to intrinsically disordered segments.

Backbone torsions (φ/ψ). φ (phi) and ψ (psi) are the two rotatable backbone dihedrals per residue: φ is the C(i-1)–N–Cα–C torsion, ψ is the N–Cα–C–N(i+1) torsion, both in degrees on (−180°, 180°]. α-helical residues cluster near (−60°, −45°); β-strand residues near (−120°, +130°). A Ramachandran plot is simply a scatter of (φ, ψ) for every residue.

Radius of gyration, Cα contacts, bounding box. Radius of gyration (Rg) is the root-mean-square distance of Cα atoms from their centroid — a single number for overall size and compactness. A globular domain of N residues has Rg ≈ 2.2·N^0.38 Å; an extended or disordered chain has a much larger Rg. The Cα contact count is the number of residue pairs whose Cα atoms are within 8 Å and are more than four positions apart in sequence — a standard proxy for tertiary packing density. The bounding box is the smallest axis-aligned box enclosing all Cα atoms.

Secondary structure (3-state, P-SEA). Three-state secondary structure (P-SEA) collapses the eight DSSP classes into helix (a), strand (b), and coil (c). P-SEA assigns these from Cα geometry alone — distances and angles — without requiring backbone oxygens, so it works on any Cα trace.

Secondary structure (8-state, DSSP). Secondary structure is the local, repeating backbone conformation. DSSP classifies it into eight states by reading the hydrogen-bond network: three helix types (H, G, I), two β types (E, B), two non-regular types (T, S), and unstructured coil (-).

Foldseek 3Di. The Foldseek 3Di string encodes local tertiary geometry as a 20-letter alphabet — one character per residue — derived from the relative positions of nearby Cα atoms. Unlike the amino-acid sequence, 3Di is a direct function of the 3D structure, so two proteins with the same fold have similar 3Di strings even at low sequence identity.

mmCIF coordinates. Structure coordinates are given as an mmCIF _atom_site loop: one row per atom with element, residue name, chain id, sequence number, and x/y/z position in Å. Only the four main-chain atoms per residue are included here; side chains are omitted to keep the record compact.

Sequence. This is the polypeptide sequence — one letter per residue, N-terminus first. Length ranges from a few dozen residues for small domains to over a thousand for large multi-domain proteins.